Protein AF-I1SRP6-F1 (afdb_monomer_lite)

Sequence (66 aa):
MAPSRNGMILNPHFHKDWQRRVRTWFNQPARKIRRRKARQAKARRIAPRPIAGPLRPQVRCPTIRY

Secondary structure (DSSP, 8-state):
----SS---------S--GGG----TTHHHHHHHHHHHHHHHHHHHTTS-TT-S-------SSTT-

Organism: Oryzias melastigma (NCBI:txid30732)

Structure (mmCIF, N/CA/C/O backbone):
data_AF-I1SRP6-F1
#
_entry.id   AF-I1SRP6-F1
#
loop_
_atom_site.group_PDB
_atom_site.id
_atom_site.type_symbol
_atom_site.label_atom_id
_atom_site.label_alt_id
_atom_site.label_comp_id
_atom_site.label_asym_id
_atom_site.label_entity_id
_atom_site.label_seq_id
_atom_site.pdbx_PDB_ins_code
_atom_site.Cartn_x
_atom_site.Cartn_y
_atom_site.Cartn_z
_atom_site.occupancy
_atom_site.B_iso_or_equiv
_atom_site.auth_seq_id
_atom_site.auth_comp_id
_atom_site.auth_asym_id
_atom_site.auth_atom_id
_atom_site.pdbx_PDB_model_num
ATOM 1 N N . MET A 1 1 ? 18.077 -2.596 -30.705 1.00 68.56 1 MET A N 1
ATOM 2 C CA . MET A 1 1 ? 19.443 -2.175 -30.329 1.00 68.56 1 MET A CA 1
ATOM 3 C C . MET A 1 1 ? 20.357 -3.362 -30.532 1.00 68.56 1 MET A C 1
ATOM 5 O O . MET A 1 1 ? 20.039 -4.425 -30.016 1.00 68.56 1 MET A O 1
ATOM 9 N N . ALA A 1 2 ? 21.424 -3.207 -31.312 1.00 81.69 2 ALA A N 1
ATOM 10 C CA . ALA A 1 2 ? 22.430 -4.254 -31.440 1.00 81.69 2 ALA A CA 1
ATOM 11 C C . ALA A 1 2 ? 23.311 -4.281 -30.172 1.00 81.69 2 ALA A C 1
ATOM 13 O O . ALA A 1 2 ? 23.608 -3.210 -29.632 1.00 81.69 2 ALA A O 1
ATOM 14 N N . PRO A 1 3 ? 23.699 -5.465 -29.665 1.00 88.38 3 PRO A N 1
ATOM 15 C CA . PRO A 1 3 ? 24.643 -5.565 -28.555 1.00 88.38 3 PRO A CA 1
ATOM 16 C C . PRO A 1 3 ? 26.008 -4.988 -28.968 1.00 88.38 3 PRO A C 1
ATOM 18 O O . PRO A 1 3 ? 26.478 -5.236 -30.073 1.00 88.38 3 PRO A O 1
ATOM 21 N N . SER A 1 4 ? 26.639 -4.201 -28.090 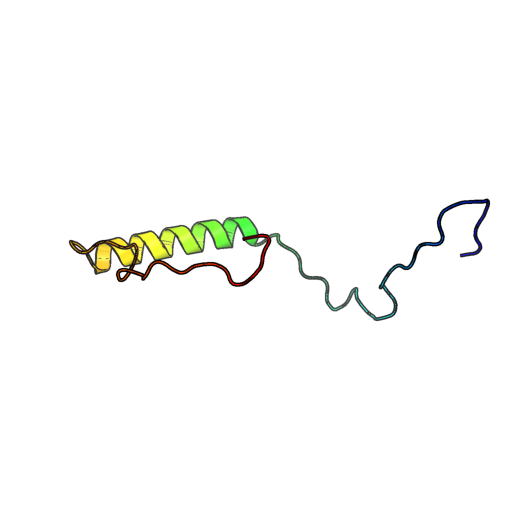1.00 87.69 4 SER A N 1
ATOM 22 C CA . SER A 1 4 ? 27.924 -3.539 -28.390 1.00 87.69 4 SER A CA 1
ATOM 23 C C . SER A 1 4 ? 29.151 -4.418 -28.095 1.00 87.69 4 SER A C 1
ATOM 25 O O . SER A 1 4 ? 30.142 -4.341 -28.813 1.00 87.69 4 SER A O 1
ATOM 27 N N . ARG A 1 5 ? 29.103 -5.236 -27.035 1.00 89.06 5 ARG A N 1
ATOM 28 C CA . ARG A 1 5 ? 30.163 -6.158 -26.569 1.00 89.06 5 ARG A CA 1
ATOM 29 C C . ARG A 1 5 ? 29.503 -7.368 -25.878 1.00 89.06 5 ARG A C 1
ATOM 31 O O . ARG A 1 5 ? 28.297 -7.556 -26.018 1.00 89.06 5 ARG A O 1
ATOM 38 N N . ASN A 1 6 ? 30.248 -8.150 -25.091 1.00 91.69 6 ASN A N 1
ATOM 39 C CA . ASN A 1 6 ? 29.756 -9.334 -24.366 1.00 91.69 6 ASN A CA 1
ATOM 40 C C . ASN A 1 6 ? 28.929 -8.999 -23.099 1.00 91.69 6 ASN A C 1
ATOM 42 O O . ASN A 1 6 ? 29.233 -9.448 -21.996 1.00 91.69 6 ASN A O 1
ATOM 46 N N . GLY A 1 7 ? 27.926 -8.132 -23.238 1.00 92.06 7 GLY A N 1
ATOM 47 C CA . GLY A 1 7 ? 26.963 -7.846 -22.175 1.00 92.06 7 GLY A CA 1
ATOM 48 C C . GLY A 1 7 ? 25.853 -8.897 -22.118 1.00 92.06 7 GLY A C 1
ATOM 49 O O . GLY A 1 7 ? 25.596 -9.600 -23.093 1.00 92.06 7 GLY A O 1
ATOM 50 N N . MET A 1 8 ? 25.156 -8.977 -20.983 1.00 92.81 8 MET A N 1
ATOM 51 C CA . MET A 1 8 ? 24.001 -9.864 -20.833 1.00 92.81 8 MET A CA 1
ATOM 52 C C . MET A 1 8 ? 22.900 -9.510 -21.840 1.00 92.81 8 MET A C 1
ATOM 54 O O . MET A 1 8 ? 22.524 -8.344 -21.983 1.00 92.81 8 MET A O 1
ATOM 58 N N . ILE A 1 9 ? 22.336 -10.530 -22.489 1.00 91.19 9 ILE A N 1
ATOM 59 C CA . ILE A 1 9 ? 21.137 -10.369 -23.310 1.00 91.19 9 ILE A CA 1
ATOM 60 C C . ILE A 1 9 ? 19.950 -10.175 -22.367 1.00 91.19 9 ILE A C 1
ATOM 62 O O . ILE A 1 9 ? 19.520 -11.099 -21.677 1.00 91.19 9 ILE A O 1
ATOM 66 N N . LEU A 1 10 ? 19.432 -8.951 -22.317 1.00 93.00 10 LEU A N 1
ATOM 67 C CA . LEU A 1 10 ? 18.257 -8.628 -21.518 1.00 93.00 10 LEU A CA 1
ATOM 68 C C . LEU A 1 10 ? 16.989 -9.128 -22.224 1.00 93.00 10 LEU A C 1
ATOM 70 O O . LEU A 1 10 ? 16.845 -8.959 -23.433 1.00 93.00 10 LEU A O 1
ATOM 74 N N . ASN A 1 11 ? 16.031 -9.652 -21.455 1.00 94.06 11 ASN A N 1
ATOM 75 C CA . ASN A 1 11 ? 14.671 -9.947 -21.923 1.00 94.06 11 ASN A CA 1
ATOM 76 C C . ASN A 1 11 ? 13.650 -8.988 -21.264 1.00 94.06 11 ASN A C 1
ATOM 78 O O . ASN A 1 11 ? 12.935 -9.374 -20.329 1.00 94.06 11 ASN A O 1
ATOM 82 N N . PRO A 1 12 ? 13.622 -7.698 -21.657 1.00 94.50 12 PRO A N 1
ATOM 83 C CA . PRO A 1 12 ? 12.698 -6.733 -21.081 1.00 94.50 12 PRO A CA 1
ATOM 84 C C . PRO A 1 12 ? 11.273 -6.984 -21.586 1.00 94.50 12 PRO A C 1
ATOM 86 O O . PRO A 1 12 ? 10.991 -6.884 -22.777 1.00 94.50 12 PRO A O 1
ATOM 89 N N . HIS A 1 13 ? 10.341 -7.225 -20.666 1.00 95.69 13 HIS A N 1
ATOM 90 C CA . HIS A 1 13 ? 8.945 -7.543 -20.981 1.00 95.69 13 HIS A CA 1
ATOM 91 C C . HIS A 1 13 ? 8.106 -6.283 -21.293 1.00 95.69 13 HIS A C 1
ATOM 93 O O . HIS A 1 13 ? 7.021 -6.080 -20.748 1.00 95.69 13 HIS A O 1
ATOM 99 N N . PHE A 1 14 ? 8.604 -5.426 -22.187 1.00 95.06 14 PHE A N 1
ATOM 100 C CA . PHE A 1 14 ? 7.951 -4.194 -22.652 1.00 95.06 14 PHE A CA 1
ATOM 101 C C . PHE A 1 14 ? 7.424 -4.323 -24.095 1.00 95.06 14 PHE A C 1
ATOM 103 O O . PHE A 1 14 ? 7.445 -3.366 -24.859 1.00 95.06 14 PHE A O 1
ATOM 110 N N . HIS A 1 15 ? 6.938 -5.509 -24.481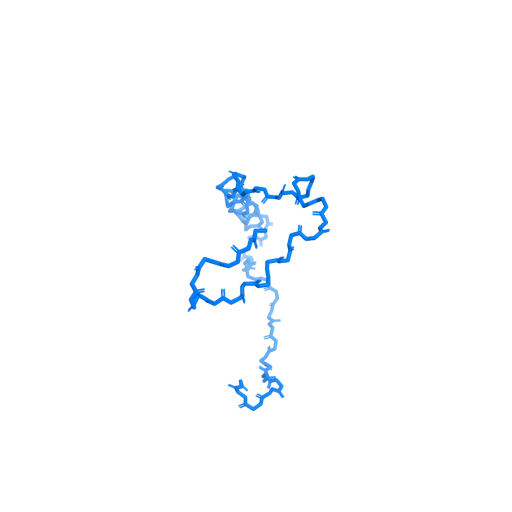 1.00 95.12 15 HIS A N 1
ATOM 111 C CA . HIS A 1 15 ? 6.479 -5.822 -25.850 1.00 95.12 15 HIS A CA 1
ATOM 112 C C . HIS A 1 15 ? 5.070 -5.306 -26.200 1.00 95.12 15 HIS A C 1
ATOM 114 O O . HIS A 1 15 ? 4.591 -5.508 -27.311 1.00 95.12 15 HIS A O 1
ATOM 120 N N . LYS A 1 16 ? 4.367 -4.697 -25.241 1.00 96.50 16 LYS A N 1
ATOM 121 C CA . LYS A 1 16 ? 3.006 -4.159 -25.399 1.00 96.50 16 LYS A CA 1
ATOM 122 C C . LYS A 1 16 ? 3.014 -2.670 -25.075 1.00 96.50 16 LYS A C 1
ATOM 124 O O . LYS A 1 16 ? 3.956 -2.188 -24.451 1.00 96.50 16 LYS A O 1
ATOM 129 N N . ASP A 1 17 ? 1.928 -1.973 -25.405 1.00 95.69 17 ASP A N 1
ATOM 130 C CA . ASP A 1 17 ? 1.714 -0.582 -24.989 1.00 95.69 17 ASP A CA 1
ATOM 131 C C . ASP A 1 17 ? 1.499 -0.488 -23.462 1.00 95.69 17 ASP A C 1
ATOM 133 O O . ASP A 1 17 ? 0.380 -0.477 -22.937 1.00 95.69 17 ASP A O 1
ATOM 137 N N . TRP A 1 18 ? 2.615 -0.541 -22.734 1.00 96.44 18 TRP A N 1
ATOM 138 C CA . TRP A 1 18 ? 2.684 -0.555 -21.278 1.00 96.44 18 TRP A CA 1
ATOM 139 C C . TRP A 1 18 ? 2.495 0.842 -20.691 1.00 96.44 18 TRP A C 1
ATOM 141 O O . TRP A 1 18 ? 1.991 0.961 -19.573 1.00 96.44 18 TRP A O 1
ATOM 151 N N . GLN A 1 19 ? 2.843 1.890 -21.448 1.00 96.75 19 GLN A N 1
ATOM 152 C CA . GLN A 1 19 ? 2.768 3.282 -21.004 1.00 96.75 19 GLN A CA 1
ATOM 153 C C . GLN A 1 19 ? 1.325 3.673 -20.656 1.00 96.75 19 GLN A C 1
ATOM 155 O O . GLN A 1 19 ? 1.085 4.303 -19.627 1.00 96.75 19 GLN A O 1
ATOM 160 N N . ARG A 1 20 ? 0.338 3.178 -21.419 1.00 97.19 20 ARG A N 1
ATOM 161 C CA . ARG A 1 20 ? -1.098 3.360 -21.123 1.00 97.19 20 ARG A CA 1
ATOM 162 C C . ARG A 1 20 ? -1.566 2.726 -19.807 1.00 97.19 20 ARG A C 1
ATOM 164 O O . ARG A 1 20 ? -2.628 3.080 -19.306 1.00 97.19 20 ARG A O 1
ATOM 171 N N . ARG A 1 21 ? -0.827 1.758 -19.253 1.00 96.12 21 ARG A N 1
ATOM 172 C CA . ARG A 1 21 ? -1.222 0.971 -18.065 1.00 96.12 21 ARG A CA 1
ATOM 173 C C . ARG A 1 21 ? -0.312 1.208 -16.859 1.00 96.12 21 ARG A C 1
ATOM 175 O O . ARG A 1 21 ? -0.290 0.396 -15.930 1.00 96.12 21 ARG A O 1
ATOM 182 N N . VAL A 1 22 ? 0.425 2.317 -16.844 1.00 97.38 22 VAL A N 1
ATOM 183 C CA . VAL A 1 22 ? 1.286 2.683 -15.715 1.00 97.38 22 VAL A CA 1
ATOM 184 C C . VAL A 1 22 ? 0.428 3.025 -14.498 1.00 97.38 22 VAL A C 1
ATOM 186 O O . VAL A 1 22 ? -0.426 3.907 -14.531 1.00 97.38 22 VAL A O 1
ATOM 189 N N . ARG A 1 23 ? 0.673 2.331 -13.383 1.00 96.75 23 ARG A N 1
ATOM 190 C CA . ARG A 1 23 ? 0.045 2.625 -12.089 1.00 96.75 23 ARG A CA 1
ATOM 191 C C . ARG A 1 23 ? 1.063 3.276 -11.166 1.00 96.75 23 ARG A C 1
ATOM 193 O O . ARG A 1 23 ? 2.034 2.638 -10.768 1.00 96.75 23 ARG A O 1
ATOM 200 N N . THR A 1 24 ? 0.811 4.523 -10.784 1.00 97.25 24 THR A N 1
ATOM 201 C CA . THR A 1 24 ? 1.645 5.248 -9.820 1.00 97.25 24 THR A CA 1
ATOM 202 C C . THR A 1 24 ? 1.162 5.034 -8.383 1.00 97.25 24 THR A C 1
ATOM 204 O O . THR A 1 24 ? 0.040 4.586 -8.122 1.00 97.25 24 THR A O 1
ATOM 207 N N . TRP A 1 25 ? 2.029 5.351 -7.419 1.00 97.62 25 TRP A N 1
ATOM 208 C CA . TRP A 1 25 ? 1.779 5.142 -5.988 1.00 97.62 25 TRP A CA 1
ATOM 209 C C . TRP A 1 25 ? 1.736 6.448 -5.184 1.00 97.62 25 TRP A C 1
ATOM 211 O O . TRP A 1 25 ? 1.816 6.412 -3.960 1.00 97.62 25 TRP A O 1
ATOM 221 N N . PHE A 1 26 ? 1.519 7.598 -5.830 1.00 97.75 26 PHE A N 1
ATOM 222 C CA . PHE A 1 26 ? 1.447 8.909 -5.159 1.00 97.75 26 PHE A CA 1
ATOM 223 C C . PHE A 1 26 ? 0.350 8.987 -4.087 1.00 97.75 26 PHE A C 1
ATOM 225 O O . PHE A 1 26 ? 0.479 9.681 -3.085 1.00 97.75 26 PHE A O 1
ATOM 232 N N . ASN A 1 27 ? -0.718 8.201 -4.239 1.00 97.62 27 ASN A N 1
ATOM 233 C CA . ASN A 1 27 ? -1.803 8.106 -3.262 1.00 97.62 27 ASN A CA 1
ATOM 234 C C . ASN A 1 27 ? -1.493 7.192 -2.054 1.00 97.62 27 ASN A C 1
ATOM 236 O O . ASN A 1 27 ? -2.369 6.967 -1.215 1.00 97.62 27 ASN A O 1
ATOM 240 N N . GLN A 1 28 ? -0.296 6.605 -1.957 1.00 98.19 28 GLN A N 1
ATOM 241 C CA . GLN A 1 28 ? 0.103 5.718 -0.859 1.00 98.19 28 GLN A CA 1
ATOM 242 C C . GLN A 1 28 ? -0.026 6.369 0.539 1.00 98.19 28 GLN A C 1
ATOM 244 O O . GLN A 1 28 ? -0.666 5.741 1.396 1.00 98.19 28 GLN A O 1
ATOM 249 N N . PRO A 1 29 ? 0.471 7.601 0.803 1.00 98.12 29 PRO A N 1
ATOM 250 C CA . PRO A 1 29 ? 0.282 8.266 2.098 1.00 98.12 29 PRO A CA 1
ATOM 251 C C . PRO A 1 29 ? -1.200 8.495 2.427 1.00 98.12 29 PRO A C 1
ATOM 253 O O . PRO A 1 29 ? -1.653 8.153 3.524 1.00 98.12 29 PRO A O 1
ATOM 256 N N . ALA A 1 30 ? -1.994 8.953 1.454 1.00 98.25 30 ALA A N 1
ATOM 257 C CA . ALA A 1 30 ? -3.437 9.128 1.622 1.00 98.25 30 ALA A CA 1
ATOM 258 C C . ALA A 1 30 ? -4.140 7.796 1.951 1.00 98.25 30 ALA A C 1
ATOM 260 O O . ALA A 1 30 ? -4.951 7.721 2.878 1.00 98.25 30 ALA A O 1
ATOM 261 N N . ARG A 1 31 ? -3.775 6.698 1.268 1.00 98.31 31 ARG A N 1
ATOM 262 C CA . ARG A 1 31 ? -4.293 5.350 1.565 1.00 98.31 31 ARG A CA 1
ATOM 263 C C . ARG A 1 31 ? -3.927 4.887 2.978 1.00 98.31 31 ARG A C 1
ATOM 265 O O . ARG A 1 31 ? -4.769 4.260 3.629 1.00 98.31 31 ARG A O 1
ATOM 272 N N . LYS A 1 32 ? -2.720 5.194 3.471 1.00 98.56 32 LYS A N 1
ATOM 273 C CA . LYS A 1 32 ? -2.283 4.878 4.846 1.00 98.56 32 LYS A CA 1
ATOM 274 C C . LYS A 1 32 ? -3.146 5.608 5.877 1.00 98.56 32 LYS A C 1
ATOM 276 O O . LYS A 1 32 ? -3.683 4.962 6.780 1.00 98.56 32 LYS A O 1
ATOM 281 N N . ILE A 1 33 ? -3.343 6.914 5.701 1.00 98.56 33 ILE A N 1
ATOM 282 C CA . ILE A 1 33 ? -4.177 7.738 6.589 1.00 98.56 33 ILE A CA 1
ATOM 283 C C . ILE A 1 33 ? -5.632 7.258 6.564 1.00 98.56 33 ILE A C 1
ATOM 285 O O . ILE A 1 33 ? -6.215 7.020 7.621 1.00 98.56 33 ILE A O 1
ATOM 289 N N . ARG A 1 34 ? -6.199 7.020 5.374 1.00 98.56 34 ARG A N 1
ATOM 290 C CA . ARG A 1 34 ? -7.570 6.511 5.210 1.00 98.56 34 ARG A CA 1
ATOM 291 C C . ARG A 1 34 ? -7.790 5.196 5.964 1.00 98.56 34 ARG A C 1
ATOM 293 O O . ARG A 1 34 ? -8.756 5.074 6.713 1.00 98.56 34 ARG A O 1
ATOM 300 N N . ARG A 1 35 ? -6.876 4.225 5.823 1.00 98.50 35 ARG A N 1
ATOM 301 C CA . ARG A 1 35 ? -6.945 2.940 6.550 1.00 98.50 35 ARG A CA 1
ATOM 302 C C . ARG A 1 35 ? -6.867 3.136 8.067 1.00 98.50 35 ARG A C 1
ATOM 304 O O . ARG A 1 35 ? -7.591 2.463 8.793 1.00 98.50 35 ARG A O 1
ATOM 311 N N . ARG A 1 36 ? -6.015 4.048 8.555 1.00 98.12 36 ARG A N 1
ATOM 312 C CA . ARG A 1 36 ? -5.905 4.364 9.991 1.00 98.12 36 ARG A CA 1
ATOM 313 C C . ARG A 1 36 ? -7.211 4.945 10.538 1.00 98.12 36 ARG A C 1
ATOM 315 O O . ARG A 1 36 ? -7.724 4.414 11.519 1.00 98.12 36 ARG A O 1
ATOM 322 N N . LYS A 1 37 ? -7.770 5.966 9.878 1.00 98.38 37 LYS A N 1
ATOM 323 C CA . LYS A 1 37 ? -9.041 6.596 10.278 1.00 98.38 37 LYS A CA 1
ATOM 324 C C . LYS A 1 37 ? -10.191 5.584 10.301 1.00 98.38 37 LYS A C 1
ATOM 326 O O . LYS A 1 37 ? -10.924 5.517 11.281 1.00 98.38 37 LYS A O 1
ATOM 331 N N . ALA A 1 38 ? -10.292 4.726 9.282 1.00 97.69 38 ALA A N 1
ATOM 332 C CA . ALA A 1 38 ? -11.312 3.676 9.229 1.00 97.69 38 ALA A CA 1
ATOM 333 C C . ALA A 1 38 ? -11.199 2.670 10.391 1.00 97.69 38 ALA A C 1
ATOM 335 O O . ALA A 1 38 ? -12.211 2.287 10.976 1.00 97.69 38 ALA A O 1
ATOM 336 N N . ARG A 1 39 ? -9.975 2.272 10.776 1.00 97.44 39 ARG A N 1
ATOM 337 C CA . ARG A 1 39 ? -9.761 1.423 11.963 1.00 97.44 39 ARG A CA 1
ATOM 338 C C . ARG A 1 39 ? -10.185 2.135 13.250 1.00 97.44 39 ARG A C 1
ATOM 340 O O . ARG A 1 39 ? -10.885 1.535 14.053 1.00 97.44 39 ARG A O 1
ATOM 347 N N . GLN A 1 40 ? -9.828 3.408 13.430 1.00 97.19 40 GLN A N 1
ATOM 348 C CA . GLN A 1 40 ? -10.229 4.186 14.612 1.00 97.19 40 GLN A CA 1
ATOM 349 C C . GLN A 1 40 ? -11.754 4.331 14.721 1.00 97.19 40 GLN A C 1
ATOM 351 O O . GLN A 1 40 ? -12.316 4.111 15.790 1.00 97.19 40 GLN A O 1
ATOM 356 N N . ALA A 1 41 ? -12.433 4.631 13.610 1.00 97.44 41 ALA A N 1
ATOM 357 C CA . ALA A 1 41 ? -13.892 4.706 13.568 1.00 97.44 41 ALA A CA 1
ATOM 358 C C . ALA A 1 41 ? -14.545 3.355 13.907 1.00 97.44 41 ALA A C 1
ATOM 360 O O . ALA A 1 41 ? -15.475 3.299 14.708 1.00 97.44 41 ALA A O 1
ATOM 361 N N . LYS A 1 42 ? -14.014 2.249 13.361 1.00 96.88 42 LYS A N 1
ATOM 362 C CA . LYS A 1 42 ? -14.475 0.897 13.705 1.00 96.88 42 LYS A CA 1
ATOM 363 C C . LYS A 1 42 ? -14.314 0.611 15.201 1.00 96.88 42 LYS A C 1
ATOM 365 O O . LYS A 1 42 ? -15.235 0.048 15.773 1.00 96.88 42 LYS A O 1
ATOM 370 N N . ALA A 1 43 ? -13.194 1.003 15.816 1.00 96.56 43 ALA A N 1
ATOM 371 C CA . ALA A 1 43 ? -12.905 0.735 17.231 1.00 96.56 43 ALA A CA 1
ATOM 372 C C . ALA A 1 43 ? -13.930 1.410 18.139 1.00 96.56 43 ALA A C 1
ATOM 374 O O . ALA A 1 43 ? -14.520 0.760 18.994 1.00 96.56 43 ALA A O 1
ATOM 375 N N . ARG A 1 44 ? -14.189 2.699 17.888 1.00 96.25 44 ARG A N 1
ATOM 376 C CA . ARG A 1 44 ? -15.181 3.479 18.637 1.00 96.25 44 ARG A CA 1
ATOM 377 C C . ARG A 1 44 ? -16.580 2.875 18.525 1.00 96.25 44 ARG A C 1
ATOM 379 O O . ARG A 1 44 ? -17.287 2.812 19.516 1.00 96.25 44 ARG A O 1
ATOM 386 N N . ARG A 1 45 ? -16.955 2.382 17.339 1.00 96.44 45 ARG A N 1
ATOM 387 C CA . ARG A 1 45 ? -18.282 1.801 17.084 1.00 96.44 45 ARG A CA 1
ATOM 388 C C . ARG A 1 45 ? -18.535 0.473 17.806 1.00 96.44 45 ARG A C 1
ATOM 390 O O . ARG A 1 45 ? -19.681 0.168 18.100 1.00 96.44 45 ARG A O 1
ATOM 397 N N . ILE A 1 46 ? -17.506 -0.349 18.009 1.00 95.38 46 ILE A N 1
ATOM 398 C CA . ILE A 1 46 ? -17.656 -1.700 18.586 1.00 95.38 46 ILE A CA 1
ATOM 399 C C . ILE A 1 46 ? -17.292 -1.771 20.072 1.00 95.38 46 ILE A C 1
ATOM 401 O O . ILE A 1 46 ? -17.392 -2.852 20.654 1.00 95.38 46 ILE A O 1
ATOM 405 N N . ALA A 1 47 ? -16.807 -0.672 20.658 1.00 94.69 47 ALA A N 1
ATOM 406 C CA . ALA A 1 47 ? -16.403 -0.628 22.056 1.00 94.69 47 ALA A CA 1
ATOM 407 C C . ALA A 1 47 ? -17.542 -1.160 22.953 1.00 94.69 47 ALA A C 1
ATOM 409 O O . ALA A 1 47 ? -18.699 -0.811 22.711 1.00 94.69 47 ALA A O 1
ATOM 410 N N . PRO A 1 48 ? -17.252 -2.036 23.938 1.00 95.25 48 PRO A N 1
ATOM 411 C CA . PRO A 1 48 ? -15.932 -2.407 24.478 1.00 95.25 48 PRO A CA 1
ATOM 412 C C . PRO A 1 48 ? -15.242 -3.609 23.795 1.00 95.25 48 PRO A 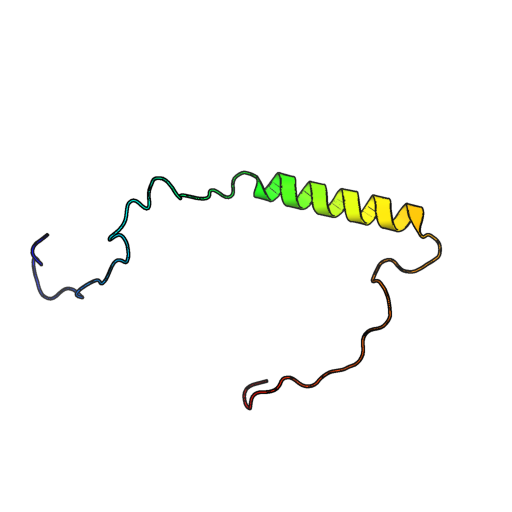C 1
ATOM 414 O O . PRO A 1 48 ? -14.198 -4.066 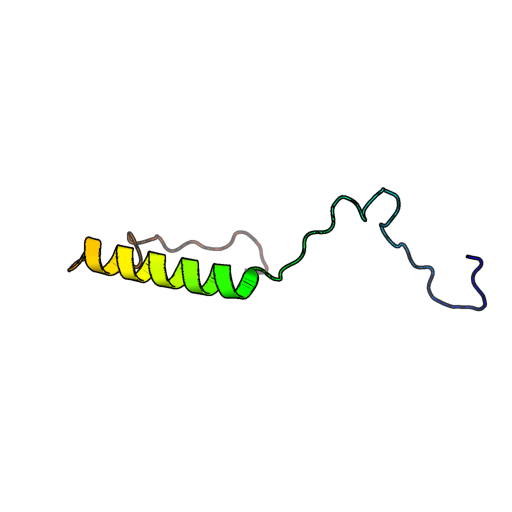24.257 1.00 95.25 48 PRO A O 1
ATOM 417 N N . ARG A 1 49 ? -15.799 -4.160 22.709 1.00 94.12 49 ARG A N 1
ATOM 418 C CA . ARG A 1 49 ? -15.267 -5.378 22.071 1.00 94.12 4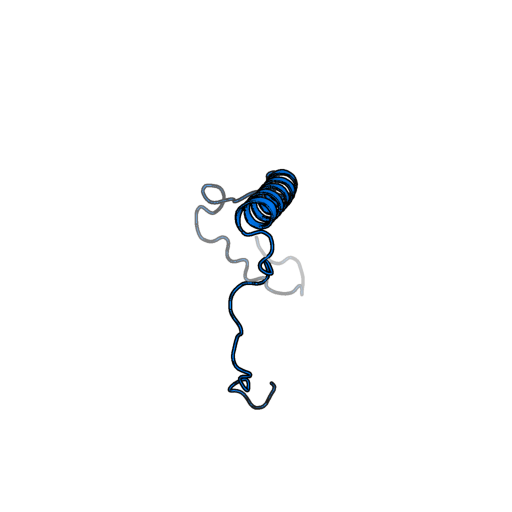9 ARG A CA 1
ATOM 419 C C . ARG A 1 49 ? -13.925 -5.120 21.361 1.00 94.12 49 ARG A C 1
ATOM 421 O O . ARG A 1 49 ? -13.723 -4.041 20.796 1.00 94.12 49 ARG A O 1
ATOM 428 N N . PRO A 1 50 ? -13.020 -6.114 21.299 1.00 93.75 50 PRO A N 1
ATOM 429 C CA . PRO A 1 50 ? -11.729 -5.965 20.631 1.00 93.75 50 PRO A CA 1
ATOM 430 C C . PRO A 1 50 ? -11.867 -5.783 19.109 1.00 93.75 50 PRO A C 1
ATOM 432 O O . PRO A 1 50 ? -12.652 -6.449 18.435 1.00 93.75 50 PRO A O 1
ATOM 435 N N . ILE A 1 51 ? -11.044 -4.899 18.530 1.00 93.69 51 ILE A N 1
ATOM 436 C CA . ILE A 1 51 ? -11.097 -4.547 17.095 1.00 93.69 51 ILE A CA 1
ATOM 437 C C . ILE A 1 51 ? -10.485 -5.575 16.142 1.00 93.69 51 ILE A C 1
ATOM 439 O O . ILE A 1 51 ? -10.823 -5.575 14.950 1.00 93.69 51 ILE A O 1
ATOM 443 N N . ALA A 1 52 ? -9.611 -6.444 16.652 1.00 90.50 52 ALA A N 1
ATOM 444 C CA . ALA A 1 52 ? -8.846 -7.412 15.863 1.00 90.50 52 ALA A CA 1
ATOM 445 C C . ALA A 1 52 ? -9.728 -8.388 15.058 1.00 90.50 52 ALA A C 1
ATOM 447 O O . ALA A 1 52 ? -9.261 -8.976 14.084 1.00 90.50 52 ALA A O 1
ATOM 448 N N . GLY A 1 53 ? -11.021 -8.468 15.385 1.00 90.88 53 GLY A N 1
ATOM 449 C CA . GLY A 1 53 ? -11.990 -9.334 14.730 1.00 90.88 53 GLY A CA 1
ATOM 450 C C . GLY A 1 53 ? -12.229 -10.606 15.543 1.00 90.88 53 GLY A C 1
ATOM 451 O O . GLY A 1 53 ? -11.877 -10.645 16.720 1.00 90.88 53 GLY A O 1
ATOM 452 N N . PRO A 1 54 ? -12.862 -11.622 14.939 1.00 93.81 54 PRO A N 1
ATOM 453 C CA . PRO A 1 54 ? -13.085 -12.905 15.593 1.00 93.81 54 PRO A CA 1
ATOM 454 C C . PRO A 1 54 ? -11.771 -13.674 15.789 1.00 93.81 54 PRO A C 1
ATOM 456 O O . PRO A 1 54 ? -10.789 -13.441 15.076 1.00 93.81 54 PRO A O 1
ATOM 459 N N . LEU A 1 55 ? -11.787 -14.620 16.731 1.00 95.56 55 LEU A N 1
ATOM 460 C CA . LEU A 1 55 ? -10.708 -15.584 16.926 1.00 95.56 55 LEU A CA 1
ATOM 461 C C . LEU A 1 55 ? -10.486 -16.392 15.638 1.00 95.56 55 LEU A C 1
ATOM 463 O O . LEU A 1 55 ? -11.438 -16.750 14.943 1.00 95.56 55 LEU A O 1
ATOM 467 N N . ARG A 1 56 ? -9.220 -16.658 15.311 1.00 96.31 56 ARG A N 1
ATOM 468 C CA . ARG A 1 56 ? -8.819 -17.443 14.137 1.00 96.31 56 ARG A CA 1
ATOM 469 C C . ARG A 1 56 ? -8.136 -18.738 14.586 1.00 96.31 56 ARG A C 1
ATOM 471 O O . ARG A 1 56 ? -7.384 -18.677 15.558 1.00 96.31 56 ARG A 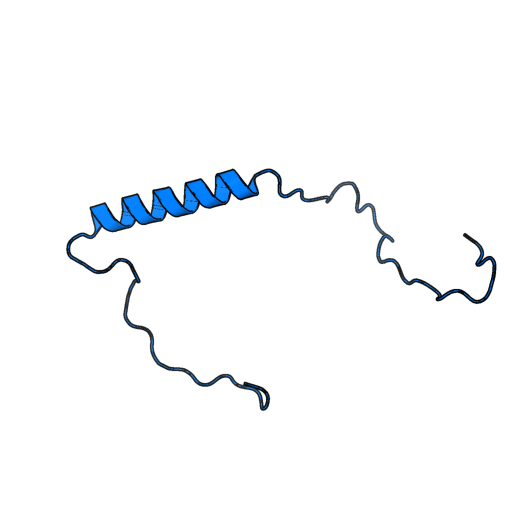O 1
ATOM 478 N N . PRO A 1 57 ? -8.360 -19.874 13.901 1.00 97.62 57 PRO A N 1
ATOM 479 C CA . PRO A 1 57 ? -7.678 -21.124 14.217 1.00 97.62 57 PRO A CA 1
ATOM 480 C C . PRO A 1 57 ? -6.193 -21.055 13.852 1.00 97.62 57 PRO A C 1
ATOM 482 O O . PRO A 1 57 ? -5.790 -20.311 12.952 1.00 97.62 57 PRO A O 1
ATOM 485 N N . GLN A 1 58 ? -5.390 -21.873 14.526 1.00 96.88 58 GLN A N 1
ATOM 486 C CA . GLN A 1 58 ? -4.005 -22.104 14.140 1.00 96.88 58 GLN A CA 1
ATOM 487 C C . GLN A 1 58 ? -3.962 -23.084 12.964 1.00 96.88 58 GLN A C 1
ATOM 489 O O . GLN A 1 58 ? -4.621 -24.120 12.987 1.00 96.88 58 GLN A O 1
ATOM 494 N N . VAL A 1 59 ? -3.191 -22.751 11.930 1.00 97.31 59 VAL A N 1
ATOM 495 C CA . VAL A 1 59 ? -3.090 -23.533 10.691 1.00 97.31 59 VAL A CA 1
ATOM 496 C C . VAL A 1 59 ? -1.615 -23.742 10.360 1.00 97.31 59 VAL A C 1
ATOM 498 O O . VAL A 1 59 ? -0.813 -22.824 10.532 1.00 97.31 59 VAL A O 1
ATOM 501 N N . ARG A 1 60 ? -1.255 -24.946 9.896 1.00 96.19 60 ARG A N 1
ATOM 502 C CA . ARG A 1 60 ? 0.082 -25.250 9.362 1.00 96.19 60 ARG A CA 1
ATOM 503 C C . ARG A 1 60 ? 0.141 -24.901 7.874 1.00 96.19 60 ARG A C 1
ATOM 505 O O . ARG A 1 60 ? -0.811 -25.168 7.142 1.00 96.19 60 ARG A O 1
ATOM 512 N N . CYS A 1 61 ? 1.242 -24.300 7.435 1.00 97.12 61 CYS A N 1
ATOM 513 C CA . CYS A 1 61 ? 1.478 -24.033 6.019 1.00 97.12 61 CYS A CA 1
ATOM 514 C C . CYS A 1 61 ? 1.699 -25.356 5.248 1.00 97.12 61 CYS A C 1
ATOM 516 O O . CYS A 1 61 ? 2.139 -26.337 5.841 1.00 97.12 61 CYS A O 1
ATOM 518 N N . PRO A 1 62 ? 1.376 -25.425 3.941 1.00 96.81 62 PRO A N 1
ATOM 519 C CA . PRO A 1 62 ? 1.257 -26.708 3.238 1.00 96.81 62 PRO A CA 1
ATOM 520 C C . PRO A 1 62 ? 2.563 -27.262 2.649 1.00 96.81 62 PRO A C 1
ATOM 522 O O . PRO A 1 62 ? 2.565 -28.376 2.134 1.00 96.81 62 PRO A O 1
ATOM 525 N N . THR A 1 63 ? 3.657 -26.499 2.638 1.00 96.56 63 THR A N 1
ATOM 526 C CA . THR A 1 63 ? 4.880 -26.883 1.912 1.00 96.56 63 THR A CA 1
ATOM 527 C C . THR A 1 63 ? 6.024 -27.170 2.861 1.00 96.56 63 THR A C 1
ATOM 529 O O . THR A 1 63 ? 6.127 -26.509 3.880 1.00 96.56 63 THR A O 1
ATOM 532 N N . ILE A 1 64 ? 6.974 -28.000 2.431 1.00 94.75 64 ILE A N 1
ATOM 533 C CA . ILE A 1 64 ? 8.187 -28.370 3.184 1.00 94.75 64 ILE A CA 1
ATOM 534 C C . ILE A 1 64 ? 8.932 -27.162 3.778 1.00 94.75 64 ILE A C 1
ATOM 536 O O . ILE A 1 64 ? 9.496 -27.246 4.862 1.00 94.75 64 ILE A O 1
ATOM 540 N N . ARG A 1 65 ? 8.952 -26.030 3.067 1.00 94.94 65 ARG A N 1
ATOM 541 C CA . ARG A 1 65 ? 9.662 -24.822 3.499 1.00 94.94 65 ARG A CA 1
ATOM 542 C C . ARG A 1 65 ? 9.010 -24.105 4.695 1.00 94.94 65 ARG A C 1
ATOM 544 O O . ARG A 1 65 ? 9.691 -23.292 5.318 1.00 94.94 65 ARG A O 1
ATOM 551 N N . TYR A 1 66 ? 7.720 -24.322 4.958 1.00 89.56 66 TYR A N 1
ATOM 552 C CA . TYR A 1 66 ? 6.906 -23.487 5.848 1.00 89.56 66 TYR A CA 1
ATOM 553 C C . TYR A 1 66 ? 6.242 -24.271 6.973 1.00 89.56 66 TYR A C 1
ATOM 555 O O . TYR A 1 66 ? 5.748 -25.386 6.711 1.00 89.56 66 TYR A O 1
#

Foldseek 3Di:
DDDPDPDDDDDDPPPDPCVVVDDDCPCVVVVVVVVVVVLVVQPVVPPPDDSPDDDDDDDDDDDPVD

pLDDT: mean 94.92, std 4.52, range [68.56, 98.56]

Radius of gyration: 23.69 Å; chains: 1; bounding box: 48×38×56 Å

InterPro domains:
  IPR001380 Large ribosomal subunit protein eL13 [PF01294] (8-66)
  IPR001380 Large ribosomal subunit protein eL13 [PTHR11722] (1-66)